Protein AF-A0A2D1QTR2-F1 (afdb_monomer)

Radius of gyration: 22.13 Å; Cα contacts (8 Å, |Δi|>4): 162; chains: 1; bounding box: 47×40×70 Å

Structure (mmCIF, N/CA/C/O backbone):
data_AF-A0A2D1QTR2-F1
#
_entry.id   AF-A0A2D1QTR2-F1
#
loop_
_atom_site.group_PDB
_atom_site.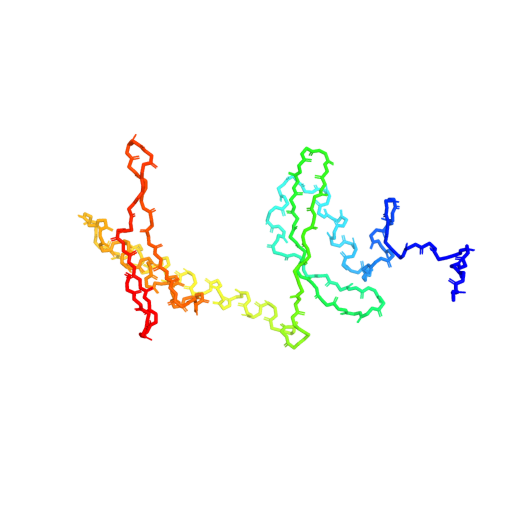id
_atom_site.type_symbol
_atom_site.label_atom_id
_atom_site.label_alt_id
_atom_site.label_comp_id
_atom_site.label_asym_id
_atom_site.label_entity_id
_atom_site.label_seq_id
_atom_site.pdbx_PDB_ins_code
_atom_site.Cartn_x
_atom_site.Cartn_y
_atom_site.Cartn_z
_atom_site.occupancy
_atom_site.B_iso_or_equiv
_atom_site.auth_seq_id
_atom_site.auth_comp_id
_atom_site.auth_asym_id
_atom_site.auth_atom_id
_atom_site.pdbx_PDB_model_num
ATOM 1 N N . HIS A 1 1 ? -4.028 20.627 -40.903 1.00 36.62 1 HIS A N 1
ATOM 2 C CA . HIS A 1 1 ? -4.153 19.157 -40.946 1.00 36.62 1 HIS A CA 1
ATOM 3 C C . HIS A 1 1 ? -2.775 18.561 -41.195 1.00 36.62 1 HIS 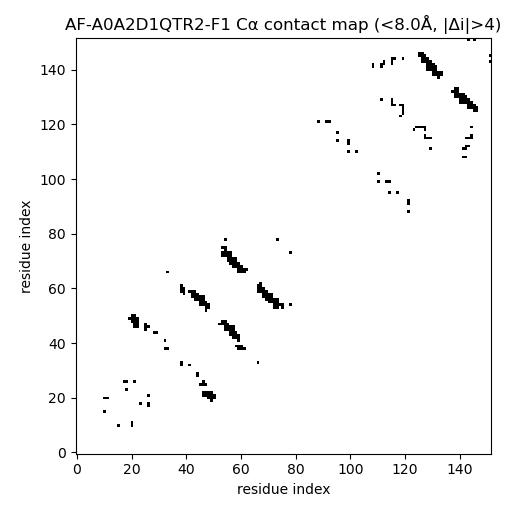A C 1
ATOM 5 O O . HIS A 1 1 ? -2.299 18.630 -42.318 1.00 36.62 1 HIS A O 1
ATOM 11 N N . ALA A 1 2 ? -2.094 18.091 -40.147 1.00 42.25 2 ALA A N 1
ATOM 12 C CA . ALA A 1 2 ? -0.798 17.423 -40.276 1.00 42.25 2 ALA A CA 1
ATOM 13 C C . ALA A 1 2 ? -1.032 15.909 -40.359 1.00 42.25 2 ALA A C 1
ATOM 15 O O . ALA A 1 2 ? -1.777 15.356 -39.552 1.00 42.25 2 ALA A O 1
ATOM 16 N N . VAL A 1 3 ? -0.455 15.275 -41.376 1.00 40.19 3 VAL A N 1
ATOM 17 C CA . VAL A 1 3 ? -0.550 13.832 -41.630 1.00 40.19 3 VAL A CA 1
ATOM 18 C C . VAL A 1 3 ? 0.370 13.104 -40.637 1.00 40.19 3 VAL A C 1
ATOM 20 O O . VAL A 1 3 ? 1.530 13.504 -40.533 1.00 40.19 3 VAL A O 1
ATOM 23 N N . PRO A 1 4 ? -0.084 12.060 -39.918 1.00 43.09 4 PRO A N 1
ATOM 24 C CA . PRO A 1 4 ? 0.806 11.252 -39.090 1.00 43.09 4 PRO A CA 1
ATOM 25 C C . PRO A 1 4 ? 1.741 10.446 -40.000 1.00 43.09 4 PRO A C 1
ATOM 27 O O . PRO A 1 4 ? 1.281 9.780 -40.929 1.00 43.09 4 PRO A O 1
ATOM 30 N N . SER A 1 5 ? 3.049 10.514 -39.761 1.00 45.38 5 SER A N 1
ATOM 31 C CA . SER A 1 5 ? 4.030 9.706 -40.482 1.00 45.38 5 SER A CA 1
ATOM 32 C C . SER A 1 5 ? 3.941 8.238 -40.052 1.00 45.38 5 SER A C 1
ATOM 34 O O . SER A 1 5 ? 3.892 7.897 -38.871 1.00 45.38 5 SER A O 1
ATOM 36 N N . VAL A 1 6 ? 3.934 7.347 -41.042 1.00 48.53 6 VAL A N 1
ATOM 37 C CA . VAL A 1 6 ? 4.027 5.894 -40.870 1.00 48.53 6 VAL A CA 1
ATOM 38 C C . VAL A 1 6 ? 5.464 5.572 -40.446 1.00 48.53 6 VAL A C 1
ATOM 40 O O . VAL A 1 6 ? 6.357 5.526 -41.287 1.00 48.53 6 VAL A O 1
ATOM 43 N N . GLY A 1 7 ? 5.717 5.429 -39.144 1.00 45.16 7 GLY A N 1
ATOM 44 C CA . GLY A 1 7 ? 7.060 5.104 -38.645 1.00 45.16 7 GLY A CA 1
ATOM 45 C C . GLY A 1 7 ? 7.262 5.186 -37.132 1.00 45.16 7 GLY A C 1
ATOM 46 O O . GLY A 1 7 ? 8.208 4.591 -36.621 1.00 45.16 7 GLY A O 1
ATOM 47 N N . GLU A 1 8 ? 6.382 5.858 -36.388 1.00 46.97 8 GLU A N 1
ATOM 48 C CA . GLU A 1 8 ? 6.437 5.826 -34.925 1.00 46.97 8 GLU A CA 1
ATOM 49 C C . GLU A 1 8 ? 5.753 4.558 -34.408 1.00 46.97 8 GLU A C 1
ATOM 51 O O . GLU A 1 8 ? 4.556 4.528 -34.123 1.00 46.97 8 GLU A O 1
ATOM 56 N N . HIS A 1 9 ? 6.517 3.471 -34.296 1.00 52.72 9 HIS A N 1
ATOM 57 C CA . HIS A 1 9 ? 6.110 2.391 -33.407 1.00 52.72 9 HIS A CA 1
ATOM 58 C C . HIS A 1 9 ? 6.015 2.972 -31.991 1.00 52.72 9 HIS A C 1
ATOM 60 O O . HIS A 1 9 ? 6.977 3.604 -31.541 1.00 52.72 9 HIS A O 1
ATOM 66 N N . PRO A 1 10 ? 4.889 2.800 -31.279 1.00 61.09 10 PRO A N 1
ATOM 67 C CA . PRO A 1 10 ? 4.790 3.307 -29.924 1.00 61.09 10 PRO A CA 1
ATOM 68 C C . PRO A 1 10 ? 5.906 2.675 -29.086 1.00 61.09 10 PRO A C 1
ATOM 70 O O . PRO A 1 10 ? 6.157 1.472 -29.169 1.00 61.09 10 PRO A O 1
ATOM 73 N N . VAL A 1 11 ? 6.583 3.496 -28.275 1.00 72.00 11 VAL A N 1
ATOM 74 C CA . VAL A 1 11 ? 7.680 3.065 -27.382 1.00 72.00 11 VAL A CA 1
ATOM 75 C C . VAL A 1 11 ? 7.232 1.923 -26.452 1.00 72.00 11 VAL A C 1
ATOM 77 O O . VAL A 1 11 ? 8.057 1.148 -25.971 1.00 72.00 11 VAL A O 1
ATOM 80 N N . LEU A 1 12 ? 5.918 1.795 -26.240 1.00 85.06 12 LEU A N 1
ATOM 81 C CA . LEU A 1 12 ? 5.260 0.743 -25.484 1.00 85.06 12 LEU A CA 1
ATOM 82 C C . LEU A 1 12 ? 4.040 0.208 -26.246 1.00 85.06 12 LEU A C 1
ATOM 84 O O . LEU A 1 12 ? 3.157 0.975 -26.624 1.00 85.06 12 LEU A O 1
ATOM 88 N N . GLY A 1 13 ? 3.961 -1.108 -26.413 1.00 90.62 13 GLY A N 1
ATOM 89 C CA . GLY A 1 13 ? 2.825 -1.805 -27.002 1.00 90.62 13 GLY A CA 1
ATOM 90 C C . GLY A 1 13 ? 2.819 -3.292 -26.646 1.00 90.62 13 GLY A C 1
ATOM 91 O O . GLY A 1 13 ? 3.660 -3.784 -25.890 1.00 90.62 13 GLY A O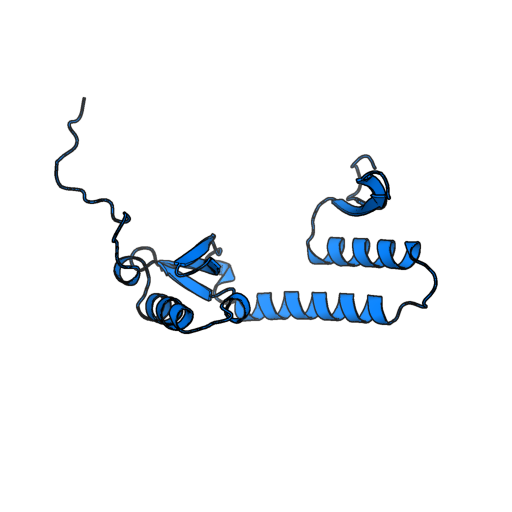 1
ATOM 92 N N . ILE A 1 14 ? 1.855 -4.031 -27.196 1.00 92.12 14 ILE A N 1
ATOM 93 C CA . ILE A 1 14 ? 1.800 -5.488 -27.026 1.00 92.12 14 ILE A CA 1
ATOM 94 C C . ILE A 1 14 ? 3.054 -6.111 -27.650 1.00 92.12 14 ILE A C 1
ATOM 96 O O . ILE A 1 14 ? 3.417 -5.797 -28.781 1.00 92.12 14 ILE A O 1
ATOM 100 N N . GLY A 1 15 ? 3.713 -6.997 -26.902 1.00 92.69 15 GLY A N 1
ATOM 101 C CA . GLY A 1 15 ? 4.958 -7.644 -27.324 1.00 92.69 15 GLY A CA 1
ATOM 102 C C . GLY A 1 15 ? 6.223 -6.813 -27.081 1.00 92.69 15 GLY A C 1
ATOM 103 O O . GLY A 1 15 ? 7.317 -7.305 -27.353 1.00 92.69 15 GLY A O 1
ATOM 104 N N . THR A 1 16 ? 6.115 -5.591 -26.544 1.00 92.75 16 THR A N 1
ATOM 105 C CA . THR A 1 16 ? 7.290 -4.814 -26.133 1.00 92.75 16 THR A CA 1
ATOM 106 C C . THR A 1 16 ? 8.025 -5.514 -24.994 1.00 92.75 16 THR A C 1
ATOM 108 O O . THR A 1 16 ? 7.443 -5.890 -23.977 1.00 92.75 16 THR A O 1
ATOM 111 N N . ASP A 1 17 ? 9.336 -5.651 -25.153 1.00 92.19 17 ASP A N 1
ATOM 112 C CA . ASP A 1 17 ? 10.205 -6.220 -24.135 1.00 92.19 17 ASP A CA 1
ATOM 113 C C . ASP A 1 17 ? 10.484 -5.211 -23.014 1.00 92.19 17 ASP A C 1
ATOM 115 O O . ASP A 1 17 ? 10.992 -4.117 -23.250 1.00 92.19 17 ASP A O 1
ATOM 119 N N . VAL A 1 18 ? 10.236 -5.606 -21.766 1.00 90.88 18 VAL A N 1
ATOM 120 C CA . VAL A 1 18 ? 10.457 -4.773 -20.574 1.00 90.88 18 VAL A CA 1
ATOM 121 C C . VAL A 1 18 ? 11.895 -4.233 -20.448 1.00 90.88 18 VAL A C 1
ATOM 123 O O . VAL A 1 18 ? 12.115 -3.162 -19.876 1.00 90.88 18 VAL A O 1
ATOM 126 N N . ARG A 1 19 ? 12.885 -4.919 -21.039 1.00 92.25 19 ARG A N 1
ATOM 127 C CA . ARG A 1 19 ? 14.304 -4.511 -21.086 1.00 92.25 19 ARG A CA 1
ATOM 128 C C . ARG A 1 19 ? 14.558 -3.265 -21.941 1.00 92.25 19 ARG A C 1
ATOM 130 O O . ARG A 1 19 ? 15.621 -2.646 -21.825 1.00 92.25 19 ARG A O 1
ATOM 137 N N . THR A 1 20 ? 13.627 -2.893 -22.820 1.00 93.19 20 THR A N 1
ATOM 138 C CA . THR A 1 20 ? 13.714 -1.641 -23.590 1.00 93.19 20 THR A CA 1
ATOM 139 C C . THR A 1 20 ? 13.185 -0.450 -22.792 1.00 93.19 20 THR A C 1
ATOM 141 O O . THR A 1 20 ? 13.615 0.675 -23.038 1.00 93.19 20 THR A O 1
ATOM 144 N N . ILE A 1 21 ? 12.328 -0.703 -21.797 1.00 93.94 21 ILE A N 1
ATOM 145 C CA . ILE A 1 21 ? 11.615 0.314 -21.014 1.00 93.94 21 ILE A CA 1
ATOM 146 C C . ILE A 1 21 ? 12.397 0.707 -19.756 1.00 93.94 21 ILE A C 1
ATOM 148 O O . ILE A 1 21 ? 12.488 1.893 -19.429 1.00 93.94 21 ILE A O 1
ATOM 152 N N . PHE A 1 22 ? 12.978 -0.265 -19.047 1.00 95.56 22 PHE A N 1
ATOM 153 C CA . PHE A 1 22 ? 13.641 -0.048 -17.756 1.00 95.56 22 PHE A CA 1
ATOM 154 C C . PHE A 1 22 ? 15.160 -0.237 -17.814 1.00 95.56 22 PHE A C 1
ATOM 156 O O . PHE A 1 22 ? 15.709 -0.836 -18.741 1.00 95.56 22 PHE A O 1
ATOM 163 N N . SER A 1 23 ? 15.856 0.291 -16.804 1.00 96.06 23 SER A N 1
ATOM 164 C CA . SER A 1 23 ? 17.296 0.084 -16.625 1.00 96.06 23 SER A CA 1
ATOM 165 C C . SER A 1 23 ? 17.647 -1.410 -16.518 1.00 96.06 23 SER A C 1
ATOM 167 O O . SER A 1 23 ? 16.813 -2.228 -16.127 1.00 96.06 23 SER A O 1
ATOM 169 N N . GLY A 1 24 ? 18.896 -1.777 -16.826 1.00 96.12 24 GLY A N 1
ATOM 170 C CA . GLY A 1 24 ? 19.362 -3.170 -16.755 1.00 96.12 24 GLY A CA 1
ATOM 171 C C . GLY A 1 24 ? 19.077 -3.856 -15.406 1.00 96.12 24 GLY A C 1
ATOM 172 O O . GLY A 1 24 ? 18.468 -4.929 -15.405 1.00 96.12 24 GLY A O 1
ATOM 173 N N . PRO A 1 25 ? 19.434 -3.242 -14.258 1.00 95.50 25 PRO A N 1
ATOM 174 C CA . PRO A 1 25 ? 19.106 -3.783 -12.938 1.00 95.50 25 PRO A CA 1
ATOM 175 C C . PRO A 1 25 ? 17.599 -3.933 -12.699 1.00 95.50 25 PRO A C 1
ATOM 177 O O . PRO A 1 25 ? 17.160 -4.972 -12.210 1.00 95.50 25 PRO A O 1
ATOM 180 N N . SER A 1 26 ? 16.799 -2.938 -13.093 1.00 95.44 26 SER A N 1
ATOM 181 C CA . SER A 1 26 ? 15.339 -2.976 -12.943 1.00 95.44 26 SER A CA 1
ATOM 182 C C . SER A 1 26 ? 14.705 -4.101 -13.762 1.00 95.44 26 SER A C 1
ATOM 184 O O . SER A 1 26 ? 13.919 -4.879 -13.231 1.00 95.44 26 SER A O 1
ATOM 186 N N . ALA A 1 27 ? 15.091 -4.249 -15.031 1.00 95.38 27 ALA A N 1
ATOM 187 C CA . ALA A 1 27 ? 14.588 -5.325 -15.878 1.00 95.38 27 ALA A CA 1
ATOM 188 C C . ALA A 1 27 ? 15.020 -6.711 -15.364 1.00 95.38 27 ALA A C 1
ATOM 190 O O . ALA A 1 27 ? 14.235 -7.655 -15.406 1.00 95.38 27 ALA A O 1
ATOM 191 N N . SER A 1 28 ? 16.240 -6.832 -14.824 1.00 94.75 28 SER A N 1
ATOM 192 C CA . SER A 1 28 ? 16.712 -8.063 -14.178 1.00 94.75 28 SER A CA 1
ATOM 193 C C . SER A 1 28 ? 15.877 -8.423 -12.945 1.00 94.75 28 SER A C 1
ATOM 195 O O . SER A 1 28 ? 15.508 -9.585 -12.784 1.00 94.75 28 SER A O 1
ATOM 197 N N . ALA A 1 29 ? 15.532 -7.446 -12.100 1.00 93.31 29 ALA A N 1
ATOM 198 C CA . ALA A 1 29 ? 14.686 -7.663 -10.926 1.00 93.31 29 ALA A CA 1
ATOM 199 C C . ALA A 1 29 ? 13.273 -8.133 -11.311 1.00 93.31 29 ALA A C 1
ATOM 201 O O . ALA A 1 29 ? 12.796 -9.134 -10.776 1.00 93.31 29 ALA A O 1
ATOM 202 N N . LEU A 1 30 ? 12.648 -7.483 -12.300 1.00 93.00 30 LEU A N 1
ATOM 203 C CA . LEU A 1 30 ? 11.340 -7.897 -12.824 1.00 93.00 30 LEU A CA 1
ATOM 204 C C . LEU A 1 30 ? 11.391 -9.301 -13.446 1.00 93.00 30 LEU A C 1
ATOM 206 O O . LEU A 1 30 ? 10.490 -10.109 -13.238 1.00 93.00 30 LEU A O 1
ATOM 210 N N . HIS A 1 31 ? 12.465 -9.629 -14.169 1.00 92.25 31 HIS A N 1
ATOM 211 C CA . HIS A 1 31 ? 12.634 -10.964 -14.737 1.00 92.25 31 HIS A CA 1
ATOM 212 C C . HIS A 1 31 ? 12.816 -12.032 -13.654 1.00 92.25 31 HIS A C 1
ATOM 214 O O . HIS A 1 31 ? 12.226 -13.104 -13.746 1.00 92.25 31 HIS A O 1
ATOM 220 N N . LYS A 1 32 ? 13.580 -11.741 -12.593 1.00 90.75 32 LYS A N 1
ATOM 221 C CA . LYS A 1 32 ? 13.715 -12.649 -11.445 1.00 90.75 32 LYS A CA 1
ATOM 222 C C . LYS A 1 32 ? 12.365 -12.923 -10.787 1.00 90.75 32 LYS A C 1
ATOM 224 O O . LYS A 1 32 ? 12.111 -14.076 -10.461 1.00 90.75 32 LYS A O 1
ATOM 229 N N . ALA A 1 33 ? 11.492 -11.919 -10.665 1.00 89.81 33 ALA A N 1
ATOM 230 C CA . ALA A 1 33 ? 10.155 -12.082 -10.087 1.00 89.81 33 ALA A CA 1
ATOM 231 C C . ALA A 1 33 ? 9.290 -13.126 -10.827 1.00 89.81 33 ALA A C 1
ATOM 233 O O . ALA A 1 33 ? 8.464 -13.786 -10.198 1.00 89.81 33 ALA A O 1
ATOM 234 N N . LEU A 1 34 ? 9.524 -13.368 -12.127 1.00 87.69 34 LEU A N 1
ATOM 235 C CA . LEU A 1 34 ? 8.839 -14.430 -12.883 1.00 87.69 34 LEU A CA 1
ATOM 236 C C . LEU A 1 34 ? 9.086 -15.830 -12.309 1.00 87.69 34 LEU A C 1
ATOM 238 O O . LEU A 1 34 ? 8.210 -16.685 -12.439 1.00 87.69 34 LEU A O 1
ATOM 242 N N . GLY A 1 35 ? 10.246 -16.058 -11.687 1.00 87.62 35 GLY A N 1
ATOM 243 C CA . GLY A 1 35 ? 10.633 -17.345 -11.107 1.00 87.62 35 GLY A CA 1
ATOM 244 C C . GLY A 1 35 ? 10.065 -17.615 -9.713 1.00 87.62 35 GLY A C 1
ATOM 245 O O . GLY A 1 35 ? 10.241 -18.716 -9.200 1.00 87.62 35 GLY A O 1
ATOM 246 N N . PHE A 1 36 ? 9.392 -16.642 -9.091 1.00 85.56 36 PHE A N 1
ATOM 247 C CA . PHE A 1 36 ? 8.821 -16.800 -7.754 1.00 85.56 36 PHE A CA 1
ATOM 248 C C . PHE A 1 36 ? 7.357 -17.242 -7.827 1.00 85.56 36 PHE A C 1
ATOM 250 O O . PHE A 1 36 ? 6.563 -16.705 -8.611 1.00 85.56 36 PHE A O 1
ATOM 257 N N . GLY A 1 37 ? 7.007 -18.218 -6.981 1.00 81.38 37 GLY A N 1
ATOM 258 C CA . GLY A 1 37 ? 5.623 -18.648 -6.772 1.00 81.38 37 GLY A CA 1
ATOM 259 C C . GLY A 1 37 ? 4.811 -17.579 -6.041 1.00 81.38 37 GLY A C 1
ATOM 260 O O . GLY A 1 37 ? 3.750 -17.182 -6.514 1.00 81.38 37 GLY A O 1
ATOM 261 N N . GLU A 1 38 ? 5.362 -17.048 -4.948 1.00 85.75 38 GLU A N 1
ATOM 262 C CA . GLU A 1 38 ? 4.765 -15.974 -4.154 1.00 85.75 38 GLU A CA 1
ATOM 263 C C . GLU A 1 38 ? 5.475 -14.640 -4.437 1.00 85.75 38 GLU A C 1
ATOM 265 O O . GLU A 1 38 ? 6.518 -14.324 -3.868 1.00 85.75 38 GLU A O 1
ATOM 270 N N . VAL A 1 39 ? 4.931 -13.867 -5.381 1.00 87.75 39 VAL A N 1
ATOM 271 C CA . VAL A 1 39 ? 5.528 -12.595 -5.839 1.00 87.75 39 VAL A CA 1
ATOM 272 C C . VAL A 1 39 ? 5.289 -11.422 -4.881 1.00 87.75 39 VAL A C 1
ATOM 274 O O . VAL A 1 39 ? 6.020 -10.437 -4.943 1.00 87.75 39 VAL A O 1
ATOM 277 N N . SER A 1 40 ? 4.319 -11.531 -3.967 1.00 85.31 40 SER A N 1
ATOM 278 C CA . SER A 1 40 ? 3.969 -10.492 -2.983 1.00 85.31 40 SER A CA 1
ATOM 279 C C . SER A 1 40 ? 5.124 -10.149 -2.040 1.00 85.31 40 SER A C 1
ATOM 281 O O . SER A 1 40 ? 5.279 -8.990 -1.670 1.00 85.31 40 SER A O 1
ATOM 283 N N . LEU A 1 41 ? 5.975 -11.125 -1.706 1.00 84.69 41 LEU A N 1
ATOM 284 C CA . LEU A 1 41 ? 7.148 -10.937 -0.843 1.00 84.69 41 LEU A CA 1
ATOM 285 C C . LEU A 1 41 ? 8.245 -10.069 -1.477 1.00 84.69 41 LEU A C 1
ATOM 287 O O . LEU A 1 41 ? 9.151 -9.617 -0.780 1.00 84.69 41 LEU A O 1
ATOM 291 N N . LEU A 1 42 ? 8.189 -9.857 -2.794 1.00 86.44 42 LEU A N 1
ATOM 292 C CA . LEU A 1 42 ? 9.132 -9.003 -3.515 1.00 86.44 42 LEU A CA 1
ATOM 293 C C . LEU A 1 42 ? 8.652 -7.552 -3.604 1.00 86.44 42 LEU A C 1
ATOM 295 O O . LEU A 1 42 ? 9.413 -6.695 -4.051 1.00 86.44 42 LEU A O 1
ATOM 299 N N . ASN A 1 43 ? 7.404 -7.275 -3.218 1.00 90.88 43 ASN A N 1
ATOM 300 C CA . ASN A 1 43 ? 6.822 -5.953 -3.370 1.00 90.88 43 ASN A CA 1
ATOM 301 C C . ASN A 1 43 ? 7.219 -5.008 -2.221 1.00 90.88 43 ASN A C 1
ATOM 303 O O . ASN A 1 43 ? 7.267 -5.428 -1.062 1.00 90.88 43 ASN A O 1
ATOM 307 N N . PRO A 1 44 ? 7.409 -3.710 -2.520 1.00 92.75 44 PRO A N 1
ATOM 308 C CA . PRO A 1 44 ? 7.529 -3.132 -3.863 1.00 92.75 44 PRO A CA 1
ATOM 309 C C . PRO A 1 44 ? 8.946 -3.306 -4.450 1.00 92.75 44 PRO A C 1
ATOM 311 O O . PRO A 1 44 ? 9.940 -3.234 -3.726 1.00 92.75 44 PRO A O 1
ATOM 314 N N . ILE A 1 45 ? 9.065 -3.430 -5.779 1.00 91.75 45 ILE A N 1
ATOM 315 C CA . ILE A 1 45 ? 10.363 -3.386 -6.480 1.00 91.75 45 ILE A CA 1
ATOM 316 C C . ILE A 1 45 ? 10.607 -1.972 -7.013 1.00 91.75 45 ILE A C 1
ATOM 318 O O . ILE A 1 45 ? 9.866 -1.489 -7.865 1.00 91.75 45 ILE A O 1
ATOM 322 N N . LEU A 1 46 ? 11.680 -1.311 -6.575 1.00 92.81 46 LEU A N 1
ATOM 323 C CA . LEU A 1 46 ? 12.065 -0.009 -7.126 1.00 92.81 46 LEU A CA 1
ATOM 324 C C . LEU A 1 46 ? 12.670 -0.168 -8.531 1.00 92.81 46 LEU A C 1
ATOM 326 O O . LEU A 1 46 ? 13.731 -0.775 -8.709 1.00 92.81 46 LEU A O 1
ATOM 330 N N . VAL A 1 47 ? 12.023 0.423 -9.534 1.00 94.25 47 VAL A N 1
ATOM 331 C CA . VAL A 1 47 ? 12.462 0.394 -10.935 1.00 94.25 47 VAL A CA 1
ATOM 332 C C . VAL A 1 47 ? 12.709 1.795 -11.482 1.00 94.25 47 VAL A C 1
ATOM 334 O O . VAL A 1 47 ? 12.088 2.760 -11.052 1.00 94.25 47 VAL A O 1
ATOM 337 N N . HIS A 1 48 ? 13.615 1.907 -12.453 1.00 94.31 48 HIS A N 1
ATOM 338 C CA . HIS A 1 48 ? 13.945 3.171 -13.113 1.00 94.31 48 HIS A CA 1
ATOM 339 C C . HIS A 1 48 ? 13.750 3.046 -14.622 1.00 94.31 48 HIS A C 1
ATOM 341 O O . HIS A 1 48 ? 14.288 2.121 -15.244 1.00 94.31 48 HIS A O 1
ATOM 347 N N . CYS A 1 49 ? 13.005 3.978 -15.21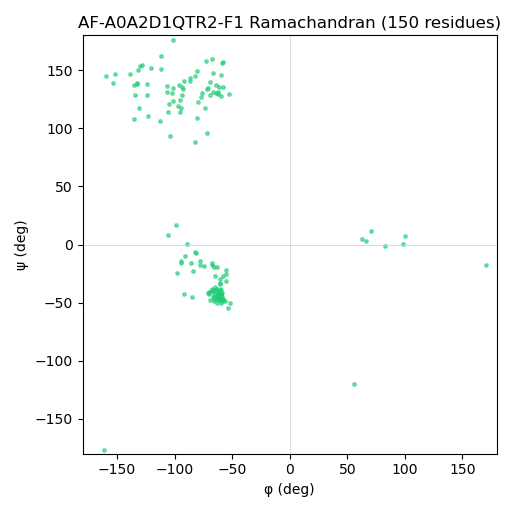9 1.00 94.00 49 CYS A N 1
ATOM 348 C CA . CYS A 1 49 ? 12.859 4.064 -16.670 1.00 94.00 49 CYS A CA 1
ATOM 349 C C . CYS A 1 49 ? 14.217 4.308 -17.337 1.00 94.00 49 CYS A C 1
ATOM 351 O O . CYS A 1 49 ? 14.983 5.171 -16.913 1.00 94.00 49 CYS A O 1
ATOM 353 N N . LYS A 1 50 ? 14.496 3.588 -18.424 1.00 93.00 50 LYS A N 1
ATOM 354 C CA . LYS A 1 50 ? 15.787 3.614 -19.120 1.00 93.00 50 LYS A CA 1
ATOM 355 C C . LYS A 1 50 ? 16.125 4.989 -19.698 1.00 93.00 50 LYS A C 1
ATOM 357 O O . LYS A 1 50 ? 17.256 5.438 -19.566 1.00 93.00 50 LYS A O 1
ATOM 362 N N . THR A 1 51 ? 15.149 5.642 -20.330 1.00 89.94 51 THR A N 1
ATOM 363 C CA . THR A 1 51 ? 15.358 6.916 -21.037 1.00 89.94 51 THR A CA 1
ATOM 364 C C . THR A 1 51 ? 15.260 8.121 -20.109 1.00 89.94 51 THR A C 1
ATOM 366 O O . THR A 1 51 ? 16.077 9.029 -20.184 1.00 89.94 51 THR A O 1
ATOM 369 N N . SER A 1 52 ? 14.248 8.152 -19.239 1.00 90.19 52 SER A N 1
ATOM 370 C CA . SER A 1 52 ? 13.953 9.321 -18.401 1.00 90.19 52 SER A CA 1
ATOM 371 C C . SER A 1 52 ? 14.577 9.259 -17.008 1.00 90.19 52 SER A C 1
ATOM 373 O O . SER A 1 52 ? 14.555 10.260 -16.299 1.00 90.19 52 SER A O 1
ATOM 375 N N . GLY A 1 53 ? 15.055 8.088 -16.574 1.00 90.06 53 GLY A N 1
ATOM 376 C CA . GLY A 1 53 ? 15.515 7.858 -15.203 1.00 90.06 53 GLY A CA 1
ATOM 377 C C . GLY A 1 53 ? 14.408 7.927 -14.146 1.00 90.06 53 GLY A C 1
ATOM 378 O O . GLY A 1 53 ? 14.706 7.804 -12.961 1.00 90.06 53 GLY A O 1
ATOM 379 N N . LYS A 1 54 ? 13.140 8.125 -14.540 1.00 91.56 54 LYS A N 1
ATOM 380 C CA . LYS A 1 54 ? 12.028 8.277 -13.595 1.00 91.56 54 LYS A CA 1
ATOM 381 C C . LYS A 1 54 ? 11.856 7.004 -12.750 1.00 91.56 54 LYS A C 1
ATOM 383 O O . LYS A 1 54 ? 11.792 5.917 -13.334 1.00 91.56 54 LYS A O 1
ATOM 388 N N . PRO A 1 55 ? 11.788 7.133 -11.415 1.00 93.69 55 PRO A N 1
ATOM 389 C CA . PRO A 1 55 ? 11.630 6.010 -10.502 1.00 93.69 55 PRO A CA 1
ATOM 390 C C . PRO A 1 55 ? 10.150 5.651 -10.298 1.00 93.69 55 PRO A C 1
ATOM 392 O O . PRO A 1 55 ? 9.289 6.530 -10.221 1.00 93.69 55 PRO A O 1
ATOM 395 N N . PHE A 1 56 ? 9.869 4.357 -10.167 1.00 94.38 56 PHE A N 1
ATOM 396 C CA . PHE A 1 56 ? 8.548 3.822 -9.837 1.00 94.38 56 PHE A CA 1
ATOM 397 C C . PHE A 1 56 ? 8.678 2.680 -8.830 1.00 94.38 56 PHE A C 1
ATOM 399 O O . PHE A 1 56 ? 9.634 1.901 -8.899 1.00 94.38 56 PHE A O 1
ATOM 406 N N . TYR A 1 57 ? 7.698 2.539 -7.942 1.00 93.88 57 TYR A N 1
ATOM 407 C CA . TYR A 1 57 ? 7.448 1.269 -7.276 1.00 93.88 57 TYR A CA 1
ATOM 408 C C . TYR A 1 57 ? 6.668 0.374 -8.234 1.00 93.88 57 TYR A C 1
ATOM 410 O O . TYR A 1 57 ? 5.607 0.754 -8.718 1.00 93.88 57 TYR A O 1
ATOM 418 N N . ALA A 1 58 ? 7.222 -0.797 -8.531 1.00 95.25 58 ALA A N 1
ATOM 419 C CA . ALA A 1 58 ? 6.544 -1.857 -9.255 1.00 95.25 58 ALA A CA 1
ATOM 420 C C . ALA A 1 58 ? 5.922 -2.825 -8.244 1.00 95.25 58 ALA A C 1
ATOM 422 O O . ALA A 1 58 ? 6.644 -3.449 -7.459 1.00 95.25 58 ALA A O 1
ATOM 423 N N . ILE A 1 59 ? 4.597 -2.938 -8.271 1.00 95.44 59 ILE A N 1
ATOM 424 C CA . ILE A 1 59 ? 3.820 -3.852 -7.434 1.00 95.44 59 ILE A CA 1
ATOM 425 C C . ILE A 1 59 ? 3.347 -4.994 -8.330 1.00 95.44 59 ILE A C 1
ATOM 427 O O . ILE A 1 59 ? 2.610 -4.789 -9.290 1.00 95.44 59 ILE A O 1
ATOM 431 N N . ILE A 1 60 ? 3.846 -6.197 -8.062 1.00 94.69 60 ILE A N 1
ATOM 432 C CA . ILE A 1 60 ? 3.661 -7.366 -8.917 1.00 94.69 60 ILE A CA 1
ATOM 433 C C . ILE A 1 60 ? 2.594 -8.281 -8.326 1.00 94.69 60 ILE A C 1
ATOM 435 O O . ILE A 1 60 ? 2.680 -8.694 -7.168 1.00 94.69 60 ILE A O 1
ATOM 439 N N . HIS A 1 61 ? 1.644 -8.678 -9.167 1.00 93.81 61 HIS A N 1
ATOM 440 C CA . HIS A 1 61 ? 0.612 -9.659 -8.862 1.00 93.81 61 HIS A CA 1
ATOM 441 C C . HIS A 1 61 ? 0.648 -10.789 -9.892 1.00 93.81 61 HIS A C 1
ATOM 443 O O . HIS A 1 61 ? 0.807 -10.549 -11.089 1.00 93.81 61 HIS A O 1
ATOM 449 N N . ARG A 1 62 ? 0.498 -12.041 -9.446 1.00 91.75 62 ARG A N 1
ATOM 450 C CA . ARG A 1 62 ? 0.399 -13.200 -10.342 1.00 91.75 62 ARG A CA 1
ATOM 451 C C . ARG A 1 62 ? -1.056 -13.622 -10.467 1.00 91.75 62 ARG A C 1
ATOM 453 O O . ARG A 1 62 ? -1.689 -13.958 -9.472 1.00 91.75 62 ARG A O 1
ATOM 460 N N . VAL A 1 63 ? -1.553 -13.659 -11.698 1.00 91.75 63 VAL A N 1
ATOM 461 C CA . VAL A 1 63 ? -2.887 -14.171 -12.017 1.00 91.75 63 VAL A CA 1
ATOM 462 C C . VAL A 1 63 ? -2.711 -15.284 -13.029 1.00 91.75 63 VAL A C 1
ATOM 464 O O . VAL A 1 63 ? -2.337 -15.048 -14.178 1.00 91.75 63 VAL A O 1
ATOM 467 N N . THR A 1 64 ? -2.964 -16.519 -12.599 1.00 87.75 64 THR A N 1
ATOM 468 C CA . THR A 1 64 ? -2.720 -17.729 -13.399 1.00 87.75 64 THR A CA 1
ATOM 469 C C . THR A 1 64 ? -1.256 -17.805 -13.880 1.00 87.75 64 THR A C 1
ATOM 471 O O . THR A 1 64 ? -0.340 -17.813 -13.058 1.00 87.75 64 THR A O 1
ATOM 474 N N . GLY A 1 65 ? -1.013 -17.843 -15.194 1.00 84.56 65 GLY A N 1
ATOM 475 C CA . GLY A 1 65 ? 0.317 -17.855 -15.809 1.00 84.56 65 GLY A CA 1
ATOM 476 C C . GLY A 1 65 ? 0.909 -16.471 -16.099 1.00 84.56 65 GLY A C 1
ATOM 477 O O . GLY A 1 65 ? 2.017 -16.396 -16.626 1.00 84.56 65 GLY A O 1
ATOM 478 N N . SER A 1 66 ? 0.206 -15.385 -15.775 1.00 90.12 66 SER A N 1
ATOM 479 C CA . SER A 1 66 ? 0.607 -14.018 -16.123 1.00 90.12 66 SER A CA 1
ATOM 480 C C . SER A 1 66 ? 1.007 -13.203 -14.896 1.00 90.12 66 SER A C 1
ATOM 482 O O . SER A 1 66 ? 0.510 -13.427 -13.791 1.00 90.12 66 SER A O 1
ATOM 484 N N . LEU A 1 67 ? 1.905 -12.237 -15.104 1.00 91.94 67 LEU A N 1
ATOM 485 C CA . LEU A 1 67 ? 2.182 -11.181 -14.136 1.00 91.94 67 LEU A CA 1
ATOM 486 C C . LEU A 1 67 ? 1.475 -9.896 -14.561 1.00 91.94 67 LEU A C 1
ATOM 488 O O . LEU A 1 67 ? 1.550 -9.498 -15.723 1.00 91.94 67 LEU A O 1
ATOM 492 N N . ILE A 1 68 ? 0.833 -9.257 -13.595 1.00 94.38 68 ILE A N 1
ATOM 493 C CA . ILE A 1 68 ? 0.305 -7.899 -13.671 1.00 94.38 68 ILE A CA 1
ATOM 494 C C . ILE A 1 68 ? 1.237 -7.032 -12.828 1.00 94.38 68 ILE A C 1
ATOM 496 O O . ILE A 1 68 ? 1.678 -7.465 -11.760 1.00 94.38 68 ILE A O 1
ATOM 500 N N . ILE A 1 69 ? 1.597 -5.855 -13.336 1.00 95.75 69 ILE A N 1
ATOM 501 C CA . ILE A 1 69 ? 2.527 -4.947 -12.666 1.00 95.75 69 ILE A CA 1
ATOM 502 C C . ILE A 1 69 ? 1.915 -3.553 -12.640 1.00 95.75 69 ILE A C 1
ATOM 504 O O . ILE A 1 69 ? 1.724 -2.951 -13.699 1.00 95.75 69 ILE A O 1
ATOM 508 N N . ASP A 1 70 ? 1.676 -3.045 -11.437 1.00 96.62 70 ASP A N 1
ATOM 509 C CA . ASP A 1 70 ? 1.258 -1.667 -11.206 1.00 96.62 70 ASP A CA 1
ATOM 510 C C . ASP A 1 70 ? 2.494 -0.800 -10.955 1.00 96.62 70 ASP A C 1
ATOM 512 O O . ASP A 1 70 ? 3.398 -1.187 -10.211 1.00 96.62 70 ASP A O 1
ATOM 516 N N . PHE A 1 71 ? 2.562 0.363 -11.607 1.00 95.25 71 PHE A N 1
ATOM 517 C CA . PHE A 1 71 ? 3.682 1.296 -11.480 1.00 95.25 71 PHE A CA 1
ATOM 518 C C . PHE A 1 71 ? 3.234 2.578 -10.783 1.00 95.25 71 PHE A C 1
ATOM 520 O O . PHE A 1 71 ? 2.593 3.436 -11.393 1.00 95.25 71 PHE A O 1
ATOM 527 N N . GLU A 1 72 ? 3.636 2.742 -9.527 1.00 94.19 72 GLU A N 1
ATOM 528 C CA . GLU A 1 72 ? 3.371 3.949 -8.747 1.00 94.19 72 GLU A CA 1
ATOM 529 C C . GLU A 1 72 ? 4.574 4.902 -8.824 1.00 94.19 72 GLU A C 1
ATOM 531 O O . GLU A 1 72 ? 5.702 4.494 -8.529 1.00 94.19 72 GLU A O 1
ATOM 536 N N . PRO A 1 73 ? 4.396 6.164 -9.255 1.00 92.94 73 PRO A N 1
ATOM 537 C CA . PRO A 1 73 ? 5.506 7.097 -9.401 1.00 92.94 73 PRO A CA 1
ATOM 538 C C . PRO A 1 73 ? 6.118 7.447 -8.043 1.00 92.94 73 PRO A C 1
ATOM 540 O O . PRO A 1 73 ? 5.418 7.857 -7.121 1.00 92.94 73 PRO A O 1
ATOM 543 N N . VAL A 1 74 ? 7.446 7.371 -7.949 1.00 89.44 74 VAL A N 1
ATOM 544 C CA . VAL A 1 74 ? 8.199 7.826 -6.772 1.00 89.44 74 VAL A CA 1
ATOM 545 C C . VAL A 1 74 ? 8.699 9.240 -7.034 1.00 89.44 74 VAL A C 1
ATOM 547 O O . VAL A 1 74 ? 9.177 9.552 -8.131 1.00 89.44 74 VAL A O 1
ATOM 550 N N . LYS A 1 75 ? 8.613 10.139 -6.051 1.00 82.56 75 LYS A N 1
ATOM 551 C CA . LYS A 1 75 ? 9.172 11.478 -6.254 1.00 82.56 75 LYS A CA 1
ATOM 552 C C . LYS A 1 75 ? 10.703 11.381 -6.262 1.00 82.56 75 LYS A C 1
ATOM 554 O O . LYS A 1 75 ? 11.272 10.732 -5.388 1.00 82.56 75 LYS A O 1
ATOM 559 N N . PRO A 1 76 ? 11.416 12.030 -7.201 1.00 70.44 76 PRO A N 1
ATOM 560 C CA . PRO A 1 76 ? 12.863 11.842 -7.353 1.00 70.44 76 PRO A CA 1
ATOM 561 C C . PRO A 1 76 ? 13.696 12.110 -6.089 1.00 70.44 76 PRO A C 1
ATO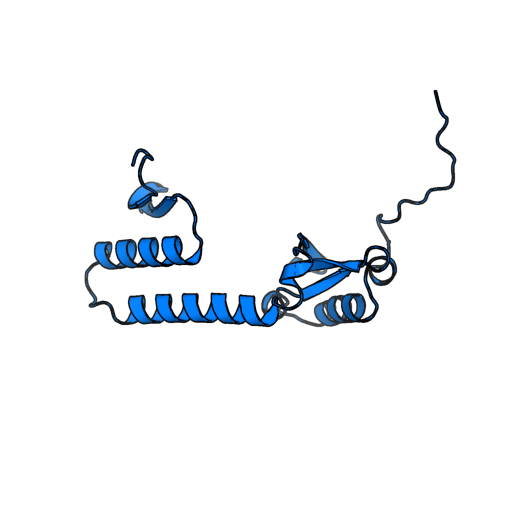M 563 O O . PRO A 1 76 ? 14.713 11.458 -5.875 1.00 70.44 76 PRO A O 1
ATOM 566 N N . TYR A 1 77 ? 13.258 13.033 -5.228 1.00 72.12 77 TYR A N 1
ATOM 567 C CA . TYR A 1 77 ? 13.935 13.346 -3.965 1.00 72.12 77 TYR A CA 1
ATOM 568 C C . TYR A 1 77 ? 13.676 12.313 -2.852 1.00 72.12 77 TYR A C 1
ATOM 570 O O . TYR A 1 77 ? 14.395 12.294 -1.857 1.00 72.12 77 TYR A O 1
ATOM 578 N N . GLU A 1 78 ? 12.678 11.441 -3.012 1.00 68.31 78 GLU A N 1
ATOM 579 C CA . GLU A 1 78 ? 12.360 10.353 -2.079 1.00 68.31 78 GLU A CA 1
ATOM 580 C C . GLU A 1 78 ? 13.187 9.096 -2.384 1.00 68.31 78 GLU A C 1
ATOM 582 O O . GLU A 1 78 ? 13.330 8.245 -1.514 1.00 68.31 78 GLU A O 1
ATOM 587 N N . VAL A 1 79 ? 13.812 8.998 -3.569 1.00 63.00 79 VAL A N 1
ATOM 588 C CA . VAL A 1 79 ? 14.602 7.825 -4.000 1.00 63.00 79 VAL A CA 1
ATOM 589 C C . VAL A 1 79 ? 15.727 7.461 -3.020 1.00 63.00 79 VAL A C 1
ATOM 591 O O . VAL A 1 79 ? 15.778 6.295 -2.613 1.00 63.00 79 VAL A O 1
ATOM 594 N N . PRO A 1 80 ? 16.581 8.403 -2.556 1.00 61.22 80 PRO A N 1
ATOM 595 C CA . PRO A 1 80 ? 17.612 8.106 -1.555 1.00 61.22 80 PRO A CA 1
ATOM 596 C C . PRO A 1 80 ? 17.030 7.665 -0.204 1.00 61.22 80 PRO A C 1
ATOM 598 O O . PRO A 1 80 ? 17.726 7.049 0.598 1.00 61.22 80 PRO A O 1
ATOM 601 N N . MET A 1 81 ? 15.755 7.977 0.044 1.00 61.22 81 MET A N 1
ATOM 602 C CA . MET A 1 81 ? 15.032 7.666 1.273 1.00 61.22 81 MET A CA 1
ATOM 603 C C . MET A 1 81 ? 14.033 6.519 1.106 1.00 61.22 81 MET A C 1
ATOM 605 O O . MET A 1 81 ? 13.298 6.249 2.040 1.00 61.22 81 MET A O 1
ATOM 609 N N . THR A 1 82 ? 14.004 5.795 -0.016 1.00 65.25 82 THR A N 1
ATOM 610 C CA . THR A 1 82 ? 13.063 4.671 -0.216 1.00 65.25 82 THR A CA 1
ATOM 611 C C . THR A 1 82 ? 13.248 3.586 0.851 1.00 65.25 82 THR A C 1
ATOM 613 O O . THR A 1 82 ? 12.286 3.190 1.503 1.00 65.25 82 THR A O 1
ATOM 616 N N . ALA A 1 83 ? 14.493 3.176 1.125 1.00 62.94 83 ALA A N 1
ATOM 617 C CA . ALA A 1 83 ? 14.800 2.197 2.172 1.00 62.94 83 ALA A CA 1
ATOM 618 C C . ALA A 1 83 ? 14.580 2.749 3.595 1.00 62.94 83 ALA A C 1
ATOM 620 O O . ALA A 1 83 ? 14.015 2.063 4.445 1.00 62.94 83 ALA A O 1
ATOM 621 N N . ALA A 1 84 ? 15.001 3.991 3.860 1.00 62.38 84 ALA A N 1
ATOM 622 C CA . ALA A 1 84 ? 14.856 4.621 5.175 1.00 62.38 84 ALA A CA 1
ATOM 623 C C . ALA A 1 84 ? 13.389 4.953 5.506 1.00 62.38 84 ALA A C 1
ATOM 625 O O . ALA A 1 84 ? 12.937 4.720 6.624 1.00 62.38 84 ALA A O 1
ATOM 626 N N . GLY A 1 85 ? 12.639 5.443 4.521 1.00 68.44 85 GLY A N 1
ATOM 627 C CA . GLY A 1 85 ? 11.213 5.738 4.591 1.00 68.44 85 GLY A CA 1
ATOM 628 C C . GLY A 1 85 ? 10.387 4.471 4.763 1.00 68.44 85 GLY A C 1
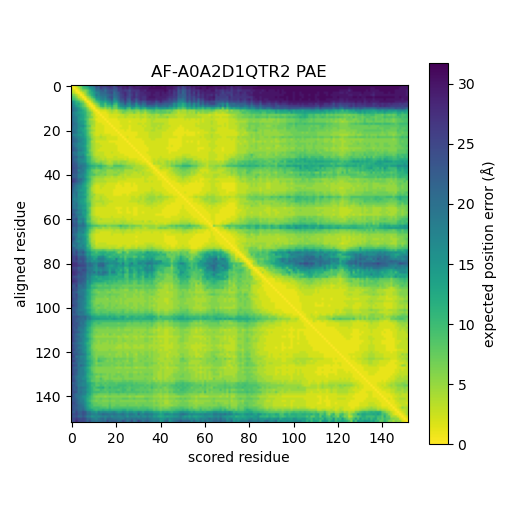ATOM 629 O O . GLY A 1 85 ? 9.567 4.419 5.673 1.00 68.44 85 GLY A O 1
ATOM 630 N N . ALA A 1 86 ? 10.671 3.409 3.997 1.00 71.00 86 ALA A N 1
ATOM 631 C CA . ALA A 1 86 ? 10.042 2.106 4.216 1.00 71.00 86 ALA A CA 1
ATOM 632 C C . ALA A 1 86 ? 10.301 1.600 5.643 1.00 71.00 86 ALA A C 1
ATOM 634 O O . ALA A 1 86 ? 9.363 1.228 6.346 1.00 71.00 86 ALA A O 1
ATOM 635 N N . LEU A 1 87 ? 11.552 1.657 6.117 1.00 73.25 87 LEU A N 1
ATOM 636 C CA . LEU A 1 87 ? 11.901 1.252 7.481 1.00 73.25 87 LEU A CA 1
ATOM 637 C C . LEU A 1 87 ? 11.176 2.094 8.545 1.00 73.25 87 LEU A C 1
ATOM 639 O O . LEU A 1 87 ? 10.749 1.557 9.567 1.00 73.25 87 LEU A O 1
ATOM 643 N N . GLN A 1 88 ? 11.010 3.397 8.313 1.00 76.75 88 GLN A N 1
ATOM 644 C CA . GLN A 1 88 ? 10.263 4.281 9.204 1.00 76.75 88 GLN A CA 1
ATOM 645 C C . GLN A 1 88 ? 8.773 3.919 9.243 1.00 76.75 88 GLN A C 1
ATOM 647 O O . GLN A 1 88 ? 8.226 3.789 10.338 1.00 76.75 88 GLN A O 1
ATOM 652 N N . SER A 1 89 ? 8.133 3.701 8.092 1.00 77.94 89 SER A N 1
ATOM 653 C CA . SER A 1 89 ? 6.736 3.255 8.019 1.00 77.94 89 SER A CA 1
ATOM 654 C C . SER A 1 89 ? 6.540 1.912 8.727 1.00 77.94 89 SER A C 1
ATOM 656 O O . SER A 1 89 ? 5.632 1.782 9.546 1.00 77.94 89 SER A O 1
ATOM 658 N N . TYR A 1 90 ? 7.443 0.948 8.513 1.00 83.06 90 TYR A N 1
ATOM 659 C CA . TYR A 1 90 ? 7.431 -0.331 9.231 1.00 83.06 90 TYR A CA 1
ATOM 660 C C . TYR A 1 90 ? 7.593 -0.152 10.741 1.00 83.06 90 TYR A C 1
ATOM 662 O O . TYR A 1 90 ? 6.882 -0.787 11.515 1.00 83.06 90 TYR A O 1
ATOM 670 N N . LYS A 1 91 ? 8.501 0.724 11.184 1.00 83.69 91 LYS A N 1
ATOM 671 C CA . LYS A 1 91 ? 8.709 1.002 12.610 1.00 83.69 91 LYS A CA 1
ATOM 672 C C . LYS A 1 91 ? 7.461 1.599 13.261 1.00 83.69 91 LYS A C 1
ATOM 674 O O . LYS A 1 91 ? 7.123 1.213 14.379 1.00 83.69 91 LYS A O 1
ATOM 679 N N . LEU A 1 92 ? 6.789 2.531 12.587 1.00 85.44 92 LEU A N 1
ATOM 680 C CA . LEU A 1 92 ? 5.546 3.125 13.082 1.00 85.44 92 LEU A CA 1
ATOM 681 C C . LEU A 1 92 ? 4.423 2.081 13.142 1.00 85.44 92 LEU A C 1
ATOM 683 O O . LEU A 1 92 ? 3.784 1.952 14.181 1.00 85.44 92 LEU A O 1
ATOM 687 N N . ALA A 1 93 ? 4.268 1.255 12.104 1.00 90.19 93 ALA A N 1
ATOM 688 C CA . ALA A 1 93 ? 3.300 0.158 12.103 1.00 90.19 93 ALA A CA 1
ATOM 689 C C . ALA A 1 93 ? 3.583 -0.881 13.207 1.00 90.19 93 ALA A C 1
ATOM 691 O O . ALA A 1 93 ? 2.673 -1.313 13.908 1.00 90.19 93 ALA A O 1
ATOM 692 N N . ALA A 1 94 ? 4.848 -1.245 13.433 1.00 91.81 94 ALA A N 1
ATOM 693 C CA . ALA A 1 94 ? 5.231 -2.157 14.511 1.00 91.81 94 ALA A CA 1
ATOM 694 C C . ALA A 1 94 ? 4.915 -1.576 15.901 1.00 91.81 94 ALA A C 1
ATOM 696 O O . ALA A 1 94 ? 4.463 -2.300 16.793 1.00 91.81 94 ALA A O 1
ATOM 697 N N . LYS A 1 95 ? 5.110 -0.263 16.087 1.00 91.69 95 LYS A N 1
ATOM 698 C CA . LYS A 1 95 ? 4.721 0.442 17.315 1.00 91.69 95 LYS A CA 1
ATOM 699 C C . LYS A 1 95 ? 3.200 0.413 17.511 1.00 91.69 95 LYS A C 1
ATOM 701 O O . LYS A 1 95 ? 2.761 0.102 18.617 1.00 91.69 95 LYS A O 1
ATOM 706 N N . ALA A 1 96 ? 2.424 0.662 16.455 1.00 93.31 96 ALA A N 1
ATOM 707 C CA . ALA A 1 96 ? 0.964 0.575 16.481 1.00 93.31 96 ALA A CA 1
ATOM 708 C C . ALA A 1 96 ? 0.487 -0.829 16.887 1.00 93.31 96 ALA A C 1
ATOM 710 O O . ALA A 1 96 ? -0.300 -0.980 17.820 1.00 93.31 96 ALA A O 1
ATOM 711 N N . ILE A 1 97 ? 1.043 -1.875 16.263 1.00 95.50 97 ILE A N 1
ATOM 712 C CA . ILE A 1 97 ? 0.754 -3.278 16.603 1.00 95.50 97 ILE A CA 1
ATOM 713 C C . ILE A 1 97 ? 1.073 -3.561 18.074 1.00 95.50 97 ILE A C 1
ATOM 715 O O . ILE A 1 97 ? 0.249 -4.136 18.781 1.00 95.50 97 ILE A O 1
ATOM 719 N N . THR A 1 98 ? 2.241 -3.125 18.552 1.00 95.38 98 THR A N 1
ATOM 720 C CA . THR A 1 98 ? 2.646 -3.308 19.956 1.00 95.38 98 THR A CA 1
ATOM 721 C C . THR A 1 98 ? 1.646 -2.646 20.910 1.00 95.38 98 THR A C 1
ATOM 723 O O . THR A 1 98 ? 1.268 -3.243 21.918 1.00 95.38 98 THR A O 1
ATOM 726 N N . ARG A 1 99 ? 1.168 -1.434 20.587 1.00 94.88 99 ARG A N 1
ATOM 727 C CA . ARG A 1 99 ? 0.145 -0.745 21.385 1.00 94.88 99 ARG A CA 1
ATOM 728 C C . ARG A 1 99 ? -1.155 -1.547 21.420 1.00 94.88 99 ARG A C 1
ATOM 730 O O . ARG A 1 99 ? -1.673 -1.774 22.510 1.00 94.88 99 ARG A O 1
ATOM 737 N N . LEU A 1 100 ? -1.632 -2.030 20.272 1.00 94.94 100 LEU A N 1
ATOM 738 C CA . LEU A 1 100 ? -2.845 -2.854 20.183 1.00 94.94 100 LEU A CA 1
ATOM 739 C C . LEU A 1 100 ? -2.720 -4.153 20.995 1.00 94.94 100 LEU A C 1
ATOM 741 O O . LEU A 1 100 ? -3.638 -4.507 21.728 1.00 94.94 100 LEU A O 1
ATOM 745 N N . GLN A 1 101 ? -1.569 -4.830 20.928 1.00 96.00 101 GLN A N 1
ATOM 746 C CA . GLN A 1 101 ? -1.292 -6.053 21.695 1.00 96.00 101 GLN A CA 1
ATOM 747 C C . GLN A 1 101 ? -1.247 -5.825 23.212 1.00 96.00 101 GLN A C 1
ATOM 749 O O . GLN A 1 101 ? -1.512 -6.749 23.976 1.00 96.00 101 GLN A O 1
ATOM 754 N N . SER A 1 102 ? -0.906 -4.612 23.655 1.00 95.81 102 SER A N 1
ATOM 755 C CA . SER A 1 102 ? -0.848 -4.259 25.079 1.00 95.81 102 SER A CA 1
ATOM 756 C C . SER A 1 102 ? -2.208 -3.909 25.696 1.00 95.81 102 SER A C 1
ATOM 758 O O . SER A 1 102 ? -2.293 -3.712 26.910 1.00 95.81 102 SER A O 1
ATOM 760 N N . LEU A 1 103 ? -3.270 -3.808 24.887 1.00 96.06 103 LEU A N 1
ATOM 761 C CA . LEU A 1 103 ? -4.596 -3.452 25.382 1.00 96.06 103 LEU A CA 1
ATOM 762 C C . LEU A 1 103 ? -5.197 -4.583 26.233 1.00 96.06 103 LEU A C 1
ATOM 764 O O . LEU A 1 103 ? -5.100 -5.758 25.868 1.00 96.06 103 LEU A O 1
ATOM 768 N N . PRO A 1 104 ? -5.881 -4.254 27.344 1.00 94.94 104 PRO A N 1
ATOM 769 C CA . PRO A 1 104 ? -6.631 -5.247 28.097 1.00 94.94 104 PRO A CA 1
ATOM 770 C C . PRO A 1 104 ? -7.769 -5.808 27.238 1.00 94.94 104 PRO A C 1
ATOM 772 O O . PRO A 1 104 ? -8.483 -5.069 26.558 1.00 94.94 104 PRO A O 1
ATOM 775 N N . SER A 1 105 ? -7.957 -7.123 27.295 1.00 94.50 105 SER A N 1
ATOM 776 C CA . SER A 1 105 ? -9.029 -7.804 26.568 1.00 94.50 105 SER A CA 1
ATOM 777 C C . SER A 1 105 ? -10.420 -7.435 27.105 1.00 94.50 105 SER A C 1
ATOM 779 O O . SER A 1 105 ? -10.569 -7.007 28.249 1.00 94.50 105 SER A O 1
ATOM 781 N N . GLY A 1 106 ? -11.454 -7.648 26.282 1.00 93.81 106 GLY A N 1
ATOM 782 C CA . GLY A 1 106 ? -12.859 -7.517 26.694 1.00 93.81 106 GLY A CA 1
ATOM 783 C C . GLY A 1 106 ? -13.555 -6.211 26.296 1.00 93.81 106 GLY A C 1
ATOM 784 O O . GLY A 1 106 ? -14.691 -5.999 26.705 1.00 93.81 106 GLY A O 1
ATOM 785 N N . SER A 1 107 ? -12.923 -5.346 25.496 1.00 95.00 107 SER A N 1
ATOM 786 C CA . SER A 1 107 ? -13.569 -4.149 24.940 1.00 95.00 107 SER A CA 1
ATOM 787 C C . SER A 1 107 ? -13.234 -3.983 23.459 1.00 95.00 107 SER A C 1
ATOM 789 O O . SER A 1 107 ? -12.107 -3.643 23.104 1.00 95.00 107 SER A O 1
ATOM 791 N N . LEU A 1 108 ? -14.229 -4.231 22.602 1.00 94.12 108 LEU A N 1
ATOM 792 C CA . LEU A 1 108 ? -14.118 -4.013 21.158 1.00 94.12 108 LEU A CA 1
ATOM 793 C C . LEU A 1 108 ? -14.024 -2.518 20.824 1.00 94.12 108 LEU A C 1
ATOM 795 O O . LEU A 1 108 ? -13.211 -2.137 19.996 1.00 94.12 108 LEU A O 1
ATOM 799 N N . GLU A 1 109 ? -14.793 -1.683 21.522 1.00 94.81 109 GLU A N 1
ATOM 800 C CA . GLU A 1 109 ? -14.784 -0.220 21.380 1.00 94.81 109 GLU A CA 1
ATOM 801 C C . GLU A 1 109 ? -13.369 0.352 21.548 1.00 94.81 109 GLU A C 1
ATOM 803 O O . GLU A 1 109 ? -12.824 0.936 20.617 1.00 94.81 109 GLU A O 1
ATOM 808 N N . ARG A 1 110 ? -12.690 0.044 22.665 1.00 95.75 110 ARG A N 1
ATOM 809 C CA . ARG A 1 110 ? -11.308 0.505 22.902 1.00 95.75 110 ARG A CA 1
ATOM 810 C C . ARG A 1 110 ? -10.318 0.007 21.853 1.00 95.75 110 ARG A C 1
ATOM 812 O O . ARG A 1 110 ? -9.338 0.698 21.560 1.00 95.75 110 ARG A O 1
ATOM 819 N N . LEU A 1 111 ? -10.526 -1.206 21.337 1.00 96.81 111 LEU A N 1
ATOM 820 C CA . LEU A 1 111 ? -9.694 -1.758 20.272 1.00 96.81 111 LEU A CA 1
ATOM 821 C C . LEU A 1 111 ? -9.878 -0.952 18.981 1.00 96.81 111 LEU A C 1
ATOM 823 O O . LEU A 1 111 ? -8.883 -0.549 18.379 1.00 96.81 111 LEU A O 1
ATOM 827 N N . CYS A 1 112 ? -11.126 -0.695 18.586 1.00 97.31 112 CYS A N 1
ATOM 828 C CA . CYS A 1 112 ? -11.466 0.103 17.411 1.00 97.31 112 CYS A CA 1
ATOM 829 C C . CYS A 1 112 ? -10.944 1.540 17.534 1.00 97.31 112 CYS A C 1
ATOM 831 O O . CYS A 1 112 ? -10.256 1.990 16.621 1.00 97.31 112 CYS A O 1
ATOM 833 N N . ASP A 1 113 ? -11.153 2.202 18.675 1.00 96.94 113 ASP A N 1
ATOM 834 C CA . ASP A 1 113 ? -10.661 3.563 18.933 1.00 96.94 113 ASP A CA 1
ATOM 835 C C . ASP A 1 113 ? -9.140 3.651 18.825 1.00 96.94 113 ASP A C 1
ATOM 837 O O . ASP A 1 113 ? -8.589 4.542 18.177 1.00 96.94 113 ASP A O 1
ATOM 841 N N . THR A 1 114 ? -8.434 2.689 19.426 1.00 96.81 114 THR A N 1
ATOM 842 C CA . THR A 1 114 ? -6.969 2.661 19.359 1.00 96.81 114 THR A CA 1
ATOM 843 C C . THR A 1 114 ? -6.486 2.401 17.933 1.00 96.81 114 THR A C 1
ATOM 845 O O . THR A 1 114 ? -5.513 3.015 17.502 1.00 96.81 114 THR A O 1
ATOM 848 N N . MET A 1 115 ? -7.157 1.518 17.185 1.00 96.69 115 MET A N 1
ATOM 849 C CA . MET A 1 115 ? -6.814 1.226 15.790 1.00 96.69 115 MET A CA 1
ATOM 850 C C . MET A 1 115 ? -6.991 2.462 14.906 1.00 96.69 115 MET A C 1
ATOM 852 O O . MET A 1 115 ? -6.062 2.841 14.193 1.00 96.69 115 MET A O 1
ATOM 856 N N . VAL A 1 116 ? -8.151 3.114 14.996 1.00 97.06 116 VAL A N 1
ATOM 857 C CA . VAL A 1 116 ? -8.481 4.311 14.219 1.00 97.06 116 VAL A CA 1
ATOM 858 C C . VAL A 1 116 ? -7.486 5.439 14.505 1.00 97.06 116 VAL A C 1
ATOM 860 O O . VAL A 1 116 ? -6.981 6.049 13.562 1.00 97.06 116 VAL A O 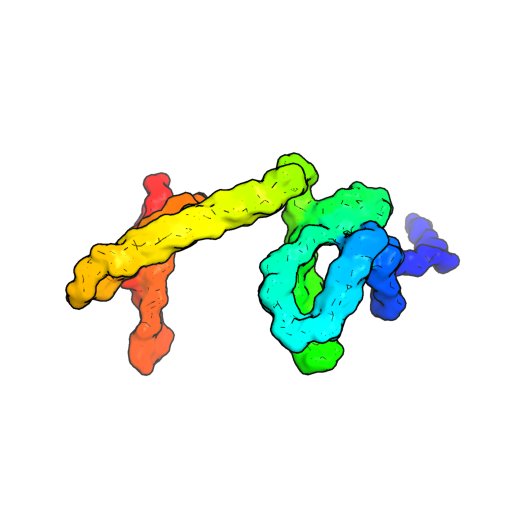1
ATOM 863 N N . GLN A 1 117 ? -7.114 5.650 15.774 1.00 96.44 117 GLN A N 1
ATOM 864 C CA . GLN A 1 117 ? -6.080 6.617 16.161 1.00 96.44 117 GLN A CA 1
ATOM 865 C C . GLN A 1 117 ? -4.719 6.308 15.517 1.00 96.44 117 GLN A C 1
ATOM 867 O O . GLN A 1 117 ? -4.098 7.193 14.930 1.00 96.44 117 GLN A O 1
ATOM 872 N N . GLU A 1 118 ? -4.238 5.065 15.622 1.00 95.50 118 GLU A N 1
ATOM 873 C CA . GLU A 1 118 ? -2.930 4.676 15.077 1.00 95.50 118 GLU A CA 1
ATOM 874 C C . GLU A 1 118 ? -2.890 4.805 13.549 1.00 95.50 118 GLU A C 1
ATOM 876 O O . GLU A 1 118 ? -1.911 5.301 12.994 1.00 95.50 118 GLU A O 1
ATOM 881 N N . VAL A 1 119 ? -3.959 4.407 12.852 1.00 95.25 119 VAL A N 1
ATOM 882 C CA . VAL A 1 119 ? -4.044 4.539 11.390 1.00 95.25 119 VAL A CA 1
ATOM 883 C C . VAL A 1 119 ? -4.124 6.008 10.975 1.00 95.25 119 VAL A C 1
ATOM 885 O O . VAL A 1 119 ? -3.479 6.391 9.998 1.00 95.25 119 VAL A O 1
ATOM 888 N N . PHE A 1 120 ? -4.845 6.851 11.714 1.00 94.88 120 PHE A N 1
ATOM 889 C CA . PHE A 1 120 ? -4.902 8.290 11.455 1.00 94.88 120 PHE A CA 1
ATOM 890 C C . PHE A 1 120 ? -3.528 8.953 11.584 1.00 94.88 120 PHE A C 1
ATOM 892 O O . PHE A 1 120 ? -3.099 9.659 10.670 1.00 94.88 120 PHE A O 1
ATOM 899 N N . GLU A 1 121 ? -2.795 8.667 12.663 1.00 92.19 121 GLU A N 1
ATOM 900 C CA . GLU A 1 121 ? -1.434 9.179 12.859 1.00 92.19 121 GLU A CA 1
ATOM 901 C C . GLU A 1 121 ? -0.448 8.646 11.811 1.00 92.19 121 GLU A C 1
ATOM 903 O O . GLU A 1 121 ? 0.415 9.388 11.338 1.00 92.19 121 GLU A O 1
ATOM 908 N N . LEU A 1 122 ? -0.573 7.371 11.430 1.00 90.12 122 LEU A N 1
ATOM 909 C CA . LEU A 1 122 ? 0.328 6.722 10.478 1.00 90.12 122 LEU A CA 1
ATOM 910 C C . LEU A 1 122 ? 0.144 7.238 9.048 1.00 90.12 122 LEU A C 1
ATOM 912 O O . LEU A 1 122 ? 1.120 7.407 8.318 1.00 90.12 122 LEU A O 1
ATOM 916 N N . THR A 1 123 ? -1.106 7.426 8.632 1.00 90.31 123 THR A N 1
ATOM 917 C CA . THR A 1 123 ? -1.450 7.698 7.232 1.00 90.31 123 THR A CA 1
ATOM 918 C C . THR A 1 123 ? -1.646 9.186 6.948 1.00 90.31 123 THR A C 1
ATOM 920 O O . THR A 1 123 ? -1.475 9.615 5.809 1.00 90.31 123 THR A O 1
ATOM 923 N N . GLY A 1 124 ? -1.983 9.985 7.967 1.00 90.94 124 GLY A N 1
ATOM 924 C CA . GLY A 1 124 ? -2.182 11.429 7.844 1.00 90.94 124 GLY A CA 1
ATOM 925 C C . GLY A 1 124 ? -3.441 11.842 7.075 1.00 90.94 124 GLY A C 1
ATOM 926 O O . GLY A 1 124 ? -3.572 13.026 6.734 1.00 90.94 124 GLY A O 1
ATOM 927 N N . TYR A 1 125 ? -4.351 10.897 6.801 1.00 93.88 125 TYR A N 1
ATOM 928 C CA . TYR A 1 125 ? -5.653 11.187 6.201 1.00 93.88 125 TYR A CA 1
ATOM 929 C C . TYR A 1 125 ? -6.450 12.156 7.073 1.00 93.88 125 TYR A C 1
ATOM 931 O O . TYR A 1 125 ? -6.250 12.265 8.280 1.00 93.88 125 TYR A O 1
ATOM 939 N N . ASP A 1 126 ? -7.384 12.868 6.450 1.00 95.94 126 ASP A N 1
ATOM 940 C CA . ASP A 1 126 ? -8.235 13.820 7.162 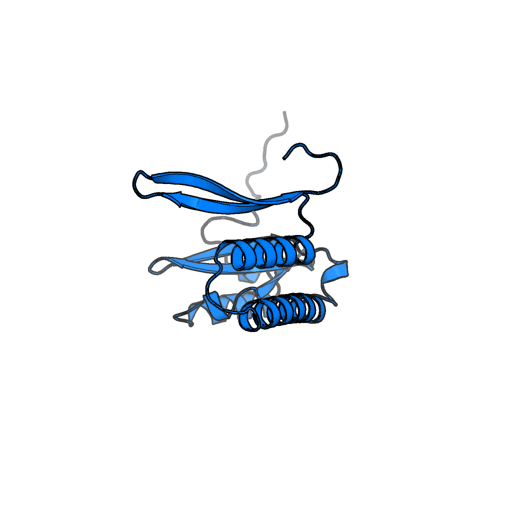1.00 95.94 126 ASP A CA 1
ATOM 941 C C . ASP A 1 126 ? -9.306 13.129 8.015 1.00 95.94 126 ASP A C 1
ATOM 943 O O . ASP A 1 126 ? -9.858 13.746 8.925 1.00 95.94 126 ASP A O 1
ATOM 947 N N . ARG A 1 127 ? -9.586 11.853 7.733 1.00 96.44 127 ARG A N 1
ATOM 948 C CA . ARG A 1 127 ? -10.570 11.033 8.432 1.00 96.44 127 ARG A CA 1
ATOM 949 C C . ARG A 1 127 ? -10.211 9.550 8.344 1.00 96.44 127 ARG A C 1
ATOM 951 O O . ARG A 1 127 ? -9.828 9.078 7.275 1.00 96.44 127 ARG A O 1
ATOM 958 N N . VAL A 1 128 ? -10.381 8.823 9.445 1.00 97.62 128 VAL A N 1
ATOM 959 C CA . VAL A 1 128 ? -10.262 7.359 9.516 1.00 97.62 128 VAL A CA 1
ATOM 960 C C . VAL A 1 128 ? -11.429 6.811 10.332 1.00 97.62 128 VAL A C 1
ATOM 962 O O . VAL A 1 128 ? -11.772 7.374 11.367 1.00 97.62 128 VAL A O 1
ATOM 965 N N . MET A 1 129 ? -12.028 5.712 9.872 1.00 97.50 129 MET A N 1
ATOM 966 C CA . MET A 1 129 ? -13.177 5.069 10.513 1.00 97.50 129 MET A CA 1
ATOM 967 C C . MET A 1 129 ? -12.958 3.562 10.653 1.00 97.50 129 MET A C 1
ATOM 969 O O . MET A 1 129 ? -12.344 2.931 9.789 1.00 97.50 129 MET A O 1
ATOM 973 N N . ALA A 1 130 ? -13.544 2.970 11.690 1.00 97.75 130 ALA A N 1
ATOM 974 C CA . ALA A 1 130 ? -13.810 1.542 11.762 1.00 97.75 130 ALA A CA 1
ATOM 975 C C . ALA A 1 130 ? -15.254 1.287 11.307 1.00 97.75 130 ALA A C 1
ATOM 977 O O . ALA A 1 130 ? -16.202 1.702 11.973 1.00 97.75 130 ALA A O 1
ATOM 978 N N . TYR A 1 131 ? -15.411 0.601 10.175 1.00 97.25 131 TYR A N 1
ATOM 979 C CA . TYR A 1 131 ? -16.714 0.255 9.608 1.00 97.25 131 TYR A CA 1
ATOM 980 C C . TYR A 1 131 ? -17.012 -1.227 9.841 1.00 97.25 131 TYR A C 1
ATOM 982 O O . TYR A 1 131 ? -16.244 -2.095 9.417 1.00 97.25 131 TYR A O 1
ATOM 990 N N . LYS A 1 132 ? -18.109 -1.520 10.538 1.00 96.88 132 LYS A N 1
ATOM 991 C CA . LYS A 1 132 ? -18.532 -2.873 10.902 1.00 96.88 132 LYS A CA 1
ATOM 992 C C . LYS A 1 132 ? -19.730 -3.281 10.052 1.00 96.88 132 LYS A C 1
ATOM 994 O O . LYS A 1 132 ? -20.707 -2.546 10.005 1.00 96.88 132 LYS A O 1
ATOM 999 N N . PHE A 1 133 ? -19.677 -4.473 9.464 1.00 97.75 133 PHE A N 1
ATOM 1000 C CA . PHE A 1 133 ? -20.841 -5.121 8.856 1.00 97.75 133 PHE A CA 1
ATOM 1001 C C . PHE A 1 133 ? -21.628 -5.923 9.899 1.00 97.75 133 PHE A C 1
ATOM 1003 O O . PHE A 1 133 ? -21.036 -6.563 10.776 1.00 97.75 133 PHE A O 1
ATOM 1010 N N . HIS A 1 134 ? -22.953 -5.876 9.803 1.00 97.38 134 HIS A N 1
ATOM 1011 C CA . HIS A 1 134 ? -23.885 -6.673 10.601 1.00 97.38 134 HIS A CA 1
ATOM 1012 C C . HIS A 1 134 ? -24.425 -7.864 9.797 1.00 97.38 134 HIS A C 1
ATOM 1014 O O . HIS A 1 134 ? -24.096 -8.032 8.625 1.00 97.38 134 HIS A O 1
ATOM 1020 N N . ASP A 1 135 ? -25.224 -8.717 10.443 1.00 97.69 135 ASP A N 1
ATOM 1021 C CA . ASP A 1 135 ? -25.673 -10.008 9.890 1.00 97.69 135 ASP A CA 1
ATOM 1022 C C . ASP A 1 135 ? -26.594 -9.890 8.659 1.00 97.69 135 ASP A C 1
ATOM 1024 O O . ASP A 1 135 ? -26.773 -10.853 7.919 1.00 97.69 135 ASP A O 1
ATOM 1028 N N . ASP A 1 136 ? -27.199 -8.725 8.449 1.00 97.19 136 ASP A N 1
ATOM 1029 C CA . ASP A 1 136 ? -28.040 -8.363 7.301 1.00 97.19 136 ASP A CA 1
ATOM 1030 C C . ASP A 1 136 ? -27.270 -7.547 6.241 1.00 97.19 136 ASP A C 1
ATOM 1032 O O . ASP A 1 136 ? -27.879 -6.884 5.400 1.00 97.19 136 ASP A O 1
ATOM 1036 N N . ASP A 1 137 ? -25.936 -7.580 6.301 1.00 96.19 137 ASP A N 1
ATOM 1037 C CA . ASP A 1 137 ? -24.991 -6.897 5.414 1.00 96.19 137 ASP A CA 1
ATOM 1038 C C . ASP A 1 137 ? -25.053 -5.355 5.435 1.00 96.19 137 ASP A C 1
ATOM 1040 O O . ASP A 1 137 ? -24.308 -4.703 4.694 1.00 96.19 137 ASP A O 1
ATOM 1044 N N . HIS A 1 138 ? -25.869 -4.730 6.299 1.00 97.25 138 HIS A N 1
ATOM 1045 C CA . HIS A 1 138 ? -25.751 -3.288 6.527 1.00 97.25 138 HIS A CA 1
ATOM 1046 C C . HIS A 1 138 ? -24.491 -2.990 7.340 1.00 97.25 138 HIS A C 1
ATOM 1048 O O . HIS A 1 138 ? -23.970 -3.848 8.058 1.00 97.25 138 HIS A O 1
ATOM 1054 N N . GLY A 1 139 ? -23.992 -1.760 7.244 1.00 97.38 139 GLY A N 1
ATOM 1055 C CA . GLY A 1 139 ? -22.808 -1.375 7.992 1.00 97.38 139 GLY A CA 1
ATOM 1056 C C . GLY A 1 139 ? -22.956 -0.108 8.816 1.00 97.38 139 GLY A C 1
ATOM 1057 O O . GLY A 1 139 ? -23.770 0.770 8.529 1.00 97.38 139 GLY A O 1
ATOM 1058 N N . GLU A 1 140 ? -22.137 -0.048 9.857 1.00 97.19 140 GLU A N 1
ATOM 1059 C CA . GLU A 1 140 ? -22.138 0.958 10.911 1.00 97.19 140 GLU A CA 1
ATOM 1060 C C . GLU A 1 140 ? -20.711 1.466 11.144 1.00 97.19 140 GLU A C 1
ATOM 1062 O O . GLU A 1 140 ? -19.757 0.685 11.196 1.00 97.19 140 GLU A O 1
ATOM 1067 N N . VAL A 1 141 ? -20.560 2.779 11.324 1.00 97.19 141 VAL A N 1
ATOM 1068 C CA . VAL A 1 141 ? -19.308 3.374 11.807 1.00 97.19 141 VAL A CA 1
ATOM 1069 C C . VAL A 1 141 ? -19.264 3.214 13.325 1.00 97.19 141 VAL A C 1
ATOM 1071 O O . VAL A 1 141 ? -20.017 3.871 14.036 1.00 97.19 141 VAL A O 1
ATOM 1074 N N . VAL A 1 142 ? -18.390 2.335 13.821 1.00 96.81 142 VAL A N 1
ATOM 1075 C CA . VAL A 1 142 ? -18.289 2.018 15.261 1.00 96.81 142 VAL A CA 1
ATOM 1076 C C . VAL A 1 142 ? -17.221 2.835 15.989 1.00 96.81 142 VAL A C 1
ATOM 1078 O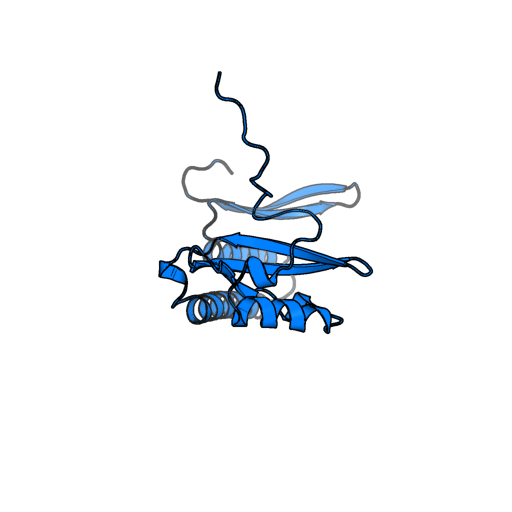 O . VAL A 1 142 ? -17.197 2.860 17.214 1.00 96.81 142 VAL A O 1
ATOM 1081 N N . SER A 1 143 ? -16.313 3.468 15.247 1.00 97.31 143 SER A N 1
ATOM 1082 C CA . SER A 1 143 ? -15.298 4.387 15.767 1.00 97.31 143 SER A CA 1
ATOM 1083 C C . SER A 1 143 ? -14.793 5.269 14.628 1.00 97.31 143 SER A C 1
ATOM 1085 O O . SER A 1 143 ? -14.696 4.812 13.485 1.00 97.31 143 SER A O 1
ATOM 1087 N N . GLU A 1 144 ? -14.473 6.523 14.923 1.00 97.06 144 GLU A N 1
ATOM 1088 C CA . GLU A 1 144 ? -14.035 7.504 13.936 1.00 97.06 144 GLU A CA 1
ATOM 1089 C C . GLU A 1 144 ? -13.109 8.555 14.558 1.00 97.06 144 GLU A C 1
ATOM 1091 O O . GLU A 1 144 ? -13.275 8.961 15.707 1.00 97.06 144 GLU A O 1
ATOM 1096 N N . ILE A 1 145 ? -12.153 9.033 13.759 1.00 96.56 145 ILE A N 1
ATOM 1097 C CA . ILE A 1 145 ? -11.396 10.254 14.022 1.00 96.56 145 ILE A CA 1
ATOM 1098 C C . ILE A 1 145 ? -11.339 11.126 12.768 1.00 96.56 145 ILE A C 1
ATOM 1100 O O . ILE A 1 145 ? -11.133 10.637 11.653 1.00 96.56 145 ILE A O 1
ATOM 1104 N N . THR A 1 146 ? -11.490 12.433 12.959 1.00 95.62 146 THR A N 1
ATOM 1105 C CA . THR A 1 146 ? -11.459 13.452 11.907 1.00 95.62 146 THR A CA 1
ATOM 1106 C C . THR A 1 146 ? -10.506 14.585 12.277 1.00 95.62 146 THR A C 1
ATOM 1108 O O . THR A 1 146 ? -10.259 14.870 13.451 1.00 95.62 146 THR A O 1
ATOM 1111 N N . LYS A 1 147 ? -9.964 15.279 11.272 1.00 92.81 147 LYS A N 1
ATOM 1112 C CA . LYS A 1 147 ? -9.346 16.591 11.485 1.00 92.81 147 LYS A CA 1
ATOM 1113 C C . LYS A 1 147 ? -10.408 17.609 11.896 1.00 92.81 147 LYS A C 1
ATOM 1115 O O . LYS A 1 147 ? -11.548 17.569 11.436 1.00 92.81 147 LYS A O 1
ATOM 1120 N N . SER A 1 148 ? -9.997 18.568 12.723 1.00 85.88 148 SER A N 1
ATOM 1121 C CA . SER A 1 148 ? -10.860 19.646 13.204 1.00 85.88 148 SER A CA 1
ATOM 1122 C C . SER A 1 148 ? -11.551 20.384 12.053 1.00 85.88 148 SER A C 1
ATOM 1124 O O . SER A 1 148 ? -10.886 20.849 11.128 1.00 85.88 148 SER A O 1
ATOM 1126 N N . GLY A 1 149 ? -12.872 20.544 12.150 1.00 83.44 149 GLY A N 1
ATOM 1127 C CA . GLY A 1 149 ? -13.677 21.301 11.183 1.00 83.44 149 GLY A CA 1
ATOM 1128 C C . GLY A 1 149 ? -14.391 20.458 10.125 1.00 83.44 149 GLY A C 1
ATOM 1129 O O . GLY A 1 149 ? -15.093 21.028 9.294 1.00 83.44 149 GLY A O 1
ATOM 1130 N N . LEU A 1 150 ? -14.250 19.132 10.160 1.00 83.81 150 LEU A N 1
ATOM 1131 C CA . LEU A 1 150 ? -15.105 18.217 9.406 1.00 83.81 150 LEU A CA 1
ATOM 1132 C C . LEU A 1 150 ? -16.298 17.802 10.276 1.00 83.81 150 LEU A C 1
ATOM 1134 O O . LEU A 1 150 ? -16.130 17.583 11.476 1.00 83.81 150 LEU A O 1
ATOM 1138 N N . GLU A 1 151 ? -17.491 17.703 9.683 1.00 77.00 151 GLU A N 1
ATOM 1139 C CA . GLU A 1 151 ? -18.630 17.070 10.363 1.00 77.00 151 GLU A CA 1
ATOM 1140 C C . GLU A 1 151 ? -18.272 15.612 10.699 1.00 77.00 151 GLU A C 1
ATOM 1142 O O . GLU A 1 151 ? -17.495 15.021 9.949 1.00 77.00 151 GLU A O 1
ATOM 1147 N N . PRO A 1 152 ? -18.752 15.048 11.816 1.00 68.56 152 PRO A N 1
ATOM 1148 C CA . PRO A 1 152 ? -18.666 13.615 12.082 1.00 68.56 152 PRO A CA 1
ATOM 1149 C C . PRO A 1 152 ? -19.578 12.854 11.112 1.00 68.56 152 PRO A C 1
ATOM 1151 O O . PRO A 1 152 ? -20.803 13.103 11.118 1.00 68.56 152 PRO A O 1
#

Nearest PDB structures (foldseek):
  6tc7-assembly1_AAA  TM=9.786E-01  e=1.174E-19  Glycine max
  8isk-assembly1_A  TM=9.017E-01  e=2.086E-17  Zea mays
  6tc5-assembly1_AAA  TM=9.586E-01  e=4.200E-15  Sorghum bicolor
  6tby-assembly1_AAA  TM=9.579E-01  e=8.345E-15  Sorghum bicolor
  4our-assembly1_A  TM=9.561E-01  e=1.071E-14  Arabidopsis thaliana

Solvent-accessible surface area (backbone atoms only — not comparable to full-atom values): 9307 Å² total; per-residue (Å²): 138,84,80,85,73,93,76,77,71,66,96,69,56,92,87,59,60,60,67,76,52,23,30,73,70,32,31,50,52,58,55,55,48,71,78,44,90,71,41,63,84,59,51,68,36,76,32,32,32,49,87,77,60,53,41,24,36,36,40,50,45,76,56,91,97,43,80,47,73,48,75,46,81,45,59,80,87,46,58,90,36,48,68,59,50,50,52,48,54,50,50,52,52,52,50,44,52,52,53,62,71,68,50,77,84,95,49,70,62,64,50,41,46,52,48,29,52,45,52,31,72,73,68,66,56,63,60,32,67,38,76,44,74,48,97,85,72,51,72,44,79,76,31,73,49,66,47,91,91,59,85,134

Mean predicted aligned error: 7.89 Å

pLDDT: mean 87.18, std 13.94, range [36.62, 97.75]

Sequence (152 aa):
HAVPSVGEHPVLGIGTDVRTIFSGPSASALHKALGFGEVSLLNPILVHCKTSGKPFYAIIHRVTGSLIIDFEPVKPYEVPMTAAGALQSYKLAAKAITRLQSLPSGSLERLCDTMVQEVFELTGYDRVMAYKFHDDDHGEVVSEITKSGLEP

Organism: NCBI:txid1051289

InterPro domains:
  IPR001294 Phytochrome [PR01033] (22-44)
  IPR001294 Phytochrome [PR01033] (122-141)
  IPR013654 PAS fold-2 [PF08446] (14-74)
  IPR016132 Phytochrome chromophore attachment domain [PS50046] (107-152)
  IPR029016 GAF-like domain superfamily [G3DSA:3.30.450.40] (77-152)
  IPR035965 PAS domain superfamily [SSF55785] (14-75)

Secondary structure (DSSP, 8-state):
-PPPPTT---SS-TT--HHHHB-HHHHHHHHHHTT-S-GGGGPSEEEEBTTT--EEEEEEEEETTEEEEEEEEPPGGGGGGHHHHHHHHHHHHHHHHHHHHTSPSS-HHHHHHHHHHHHHHHH--SEEEEEEE-TTS-EEEEEEEE-TTS--

Foldseek 3Di:
DDDDDPDDDDLDDPPDQVPSFWDPVQSVLVVVLLVDPDSQVVFFDWTATPPPRWIWGWGWDDDPNDIDTDTHGDDPVCVVVPVVVVVVLVVLVVVLVVVLVPDDPDDPLVSQQSNQVSCCVSVVDQKGFDWDADPVRDIDGSYMDGHPPDDD